Protein AF-A0A2G9QK59-F1 (afdb_monomer_lite)

Organism: Aquarana catesbeiana (NCBI:txid8400)

Sequence (147 aa):
MEQLEKQDKTVRKLKKQLKVFAKKIGELEVGQMENVSPGQIVDEPIRPLNIPRKEKDFQGMLEYKKEDEPKLIKNLILDLKPRGVAVNLIPGLPAYILFMCVRHADYLNDDQKVRSLLTSTINGIKKILKVSFSSFPSDLSDPLFYL

InterPro domains:
  IPR0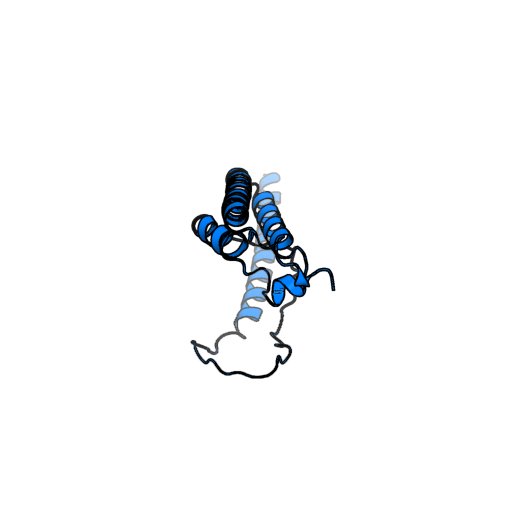52072 Vascular development regulator domain-containing protein [PTHR16027] (2-137)

Foldseek 3Di:
DVVVVVVVVVVVVVVVVVVVVVVVVVVVPVPPPDDDDDDDDDDDPDDPPVDVPPPPVDPLADDDDPVCLVVLLCDLFVVPDCPDPVCVVPPCVSVSNLVNHLVNCVVVVPPVSNVVNVVSNVVSNVVVVVVVVVVVPPPVPPPVVVD

Secondary structure (DSSP, 8-state):
-HHHHHHHHHHHHHHHHHHHHHHHHHHHHTT----------------------------S-----GGGHHHHHIIIIIT--TT-HHHHHSTTHHHHHHHHHHHHHHHTT-HHHHHHHHHHHHHHHHHHHHHHHHHS-STT--GGGG-

pLDDT: mean 75.87, std 21.17, range [31.91, 98.19]

Radius of gyration: 25.88 Å; chains: 1; bounding box: 64×39×69 Å

Structure (mmCIF, N/CA/C/O backbone):
data_AF-A0A2G9QK59-F1
#
_entry.id   AF-A0A2G9QK59-F1
#
loop_
_atom_site.group_PDB
_atom_site.id
_atom_site.type_symbol
_atom_site.label_atom_id
_atom_site.label_alt_id
_atom_site.label_comp_id
_atom_site.label_asym_id
_atom_site.label_entity_id
_atom_site.label_seq_id
_atom_site.pdbx_PDB_ins_code
_atom_site.Cartn_x
_atom_site.Cartn_y
_atom_site.Cartn_z
_atom_site.occupancy
_atom_site.B_iso_or_equiv
_atom_site.auth_seq_id
_atom_site.auth_comp_id
_atom_site.auth_asym_id
_atom_site.auth_atom_id
_atom_site.pdbx_PDB_model_num
ATOM 1 N N . MET A 1 1 ? -40.104 13.237 34.244 1.00 55.22 1 MET A N 1
ATOM 2 C CA . MET A 1 1 ? -39.348 12.508 35.290 1.00 55.22 1 MET A CA 1
ATOM 3 C C . MET A 1 1 ? -38.967 11.086 34.872 1.00 55.22 1 MET A C 1
ATOM 5 O O . MET A 1 1 ? -37.832 10.698 35.098 1.00 55.22 1 MET A O 1
ATOM 9 N N . GLU A 1 2 ? -39.832 10.338 34.183 1.00 68.88 2 GLU A N 1
ATOM 10 C CA . GLU A 1 2 ? -39.606 8.913 33.858 1.00 68.88 2 GLU A CA 1
ATOM 11 C C . GLU A 1 2 ? -38.439 8.607 32.884 1.00 68.88 2 GLU A C 1
ATOM 13 O O . GLU A 1 2 ? -37.790 7.565 32.979 1.00 68.88 2 GLU A O 1
ATOM 18 N N . GLN A 1 3 ? -38.121 9.512 31.948 1.00 68.94 3 GLN A N 1
ATOM 19 C CA . GLN A 1 3 ? -36.973 9.354 31.034 1.00 68.94 3 GLN A CA 1
ATOM 20 C C . GLN A 1 3 ? -35.619 9.575 31.723 1.00 68.94 3 GLN A C 1
ATOM 22 O O . GLN A 1 3 ? -34.641 8.913 31.369 1.00 68.94 3 GLN A O 1
ATOM 27 N N . LEU A 1 4 ? -35.570 10.456 32.727 1.00 70.62 4 LEU A N 1
ATOM 28 C CA . LEU A 1 4 ? -34.347 10.753 33.473 1.00 70.62 4 LEU A CA 1
ATOM 29 C C . LEU A 1 4 ? -33.912 9.527 34.286 1.00 70.62 4 LEU A C 1
ATOM 31 O O . LEU A 1 4 ? -32.747 9.153 34.256 1.00 70.62 4 LEU A O 1
ATOM 35 N N . GLU A 1 5 ? -34.860 8.814 34.901 1.00 79.06 5 GLU A N 1
ATOM 36 C CA . GLU A 1 5 ? -34.577 7.571 35.630 1.00 79.06 5 GLU A CA 1
ATOM 37 C C . GLU A 1 5 ? -34.088 6.431 34.723 1.00 79.06 5 GLU A C 1
ATOM 39 O O . GLU A 1 5 ? -33.242 5.627 35.125 1.00 79.06 5 GLU A O 1
ATOM 44 N N . LYS A 1 6 ? -34.593 6.345 33.483 1.00 79.81 6 LYS A N 1
ATOM 45 C CA . LYS A 1 6 ? -34.122 5.362 32.490 1.00 79.81 6 LYS A CA 1
ATOM 46 C C . LYS A 1 6 ? -32.694 5.668 32.034 1.00 79.81 6 LYS A C 1
ATOM 48 O O . LYS A 1 6 ? -31.878 4.746 31.927 1.00 79.81 6 LYS A O 1
ATOM 53 N N . GLN A 1 7 ? -32.369 6.943 31.817 1.00 77.00 7 GLN A N 1
ATOM 54 C CA . GLN A 1 7 ? -30.993 7.355 31.540 1.00 77.00 7 GLN A CA 1
ATOM 55 C C . GLN A 1 7 ? -30.075 7.066 32.730 1.00 77.00 7 GLN A C 1
ATOM 57 O O . GLN A 1 7 ? -29.011 6.482 32.539 1.00 77.00 7 GLN A O 1
ATOM 62 N N . ASP A 1 8 ? -30.510 7.351 33.956 1.00 88.06 8 ASP A N 1
ATOM 63 C CA . ASP A 1 8 ? -29.695 7.158 35.157 1.00 88.06 8 ASP A CA 1
ATOM 64 C C . ASP A 1 8 ? -29.357 5.674 35.399 1.00 88.06 8 ASP A C 1
ATOM 66 O O . ASP A 1 8 ? -28.216 5.307 35.700 1.00 88.06 8 ASP A O 1
ATOM 70 N N . LYS A 1 9 ? -30.321 4.776 35.151 1.00 86.06 9 LYS A N 1
ATOM 71 C CA . LYS A 1 9 ? -30.103 3.317 35.152 1.00 86.06 9 LYS A CA 1
ATOM 72 C C . LYS A 1 9 ? -29.095 2.886 34.081 1.00 86.06 9 LYS A C 1
ATOM 74 O O . LYS A 1 9 ? -28.232 2.046 34.349 1.00 86.06 9 LYS A O 1
ATOM 79 N N . THR A 1 10 ? -29.171 3.478 32.891 1.00 89.44 10 THR A N 1
ATOM 80 C CA . THR A 1 10 ? -28.274 3.171 31.766 1.00 89.44 10 THR A CA 1
ATOM 81 C C . THR A 1 10 ? -26.847 3.638 32.050 1.00 89.44 10 THR A C 1
ATOM 83 O O . THR A 1 10 ? -25.904 2.860 31.907 1.00 89.44 10 THR A O 1
ATOM 86 N N . VAL A 1 11 ? -26.681 4.858 32.563 1.00 91.12 11 VAL A N 1
ATOM 87 C CA . VAL A 1 11 ? -25.381 5.423 32.950 1.00 91.12 11 VAL A CA 1
ATOM 88 C C . VAL A 1 11 ? -24.723 4.582 34.043 1.00 91.12 11 VAL A C 1
ATOM 90 O O . VAL A 1 11 ? -23.534 4.270 33.955 1.00 91.12 11 VAL A O 1
ATOM 93 N N . ARG A 1 12 ? -25.487 4.137 35.049 1.00 89.81 12 ARG A N 1
ATOM 94 C CA . ARG A 1 12 ? -24.974 3.241 36.100 1.00 89.81 12 ARG A CA 1
ATOM 95 C C . ARG A 1 12 ? -24.519 1.894 35.535 1.00 89.81 12 ARG A C 1
ATOM 97 O O . ARG A 1 12 ? -23.495 1.368 35.975 1.00 89.81 12 ARG A O 1
ATOM 104 N N . LYS A 1 13 ? -25.243 1.344 34.555 1.00 90.31 13 LYS A N 1
ATOM 105 C CA . LYS A 1 13 ? -24.880 0.087 33.883 1.00 90.31 13 LYS A CA 1
ATOM 106 C C . LYS A 1 13 ? -23.597 0.241 33.058 1.00 90.31 13 LYS A C 1
ATOM 108 O O . LYS A 1 13 ? -22.691 -0.577 33.205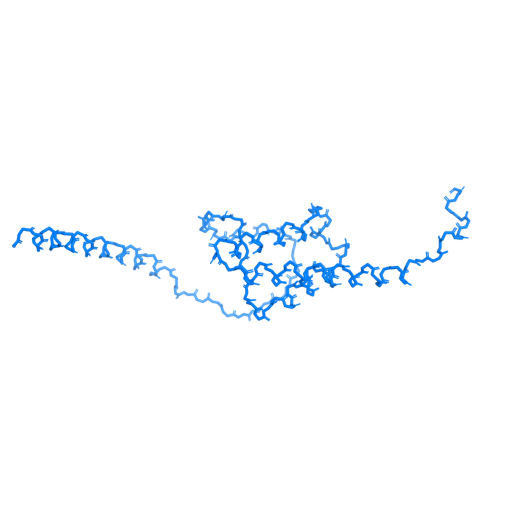 1.00 90.31 13 LYS A O 1
ATOM 113 N N . LEU A 1 14 ? -23.479 1.319 32.281 1.00 89.62 14 LEU A N 1
ATOM 114 C CA . LEU A 1 14 ? -22.290 1.623 31.476 1.00 89.62 14 LEU A CA 1
ATOM 115 C C . LEU A 1 14 ? -21.054 1.889 32.348 1.00 89.62 14 LEU A C 1
ATOM 117 O O . LEU A 1 14 ? -19.994 1.322 32.094 1.00 89.62 14 LEU A O 1
ATOM 121 N N . LYS A 1 15 ? -21.190 2.653 33.442 1.00 90.31 15 LYS A N 1
ATOM 122 C CA . LYS A 1 15 ? -20.093 2.874 34.404 1.00 90.31 15 LYS A CA 1
ATOM 123 C C . LYS A 1 15 ? -19.599 1.573 35.040 1.00 90.31 15 LYS A C 1
ATOM 125 O O . LYS A 1 15 ? -18.394 1.400 35.211 1.00 90.31 15 LYS A O 1
ATOM 130 N N . LYS A 1 16 ? -20.506 0.642 35.373 1.00 91.62 16 LYS A N 1
ATOM 131 C CA . LYS A 1 16 ? -20.120 -0.687 35.879 1.00 91.62 16 LYS A CA 1
ATOM 132 C C . LYS A 1 16 ? -19.328 -1.474 34.838 1.00 91.62 16 LYS A C 1
ATOM 134 O O . LYS A 1 16 ? -18.304 -2.048 35.192 1.00 91.62 16 LYS A O 1
ATOM 139 N N . GLN A 1 17 ? -19.762 -1.470 33.576 1.00 87.81 17 GLN A N 1
ATOM 140 C CA . GLN A 1 17 ? -19.039 -2.165 32.509 1.00 87.81 17 GLN A CA 1
ATOM 141 C C . GLN A 1 17 ? -17.644 -1.573 32.282 1.00 87.81 17 GLN A C 1
ATOM 143 O O . GLN A 1 17 ? -16.672 -2.322 32.286 1.00 87.81 17 GLN A O 1
ATOM 148 N N . LEU A 1 18 ? -17.516 -0.246 32.201 1.00 89.94 18 LEU A N 1
ATOM 149 C CA . LEU A 1 18 ? -16.216 0.421 32.051 1.00 89.94 18 LEU A CA 1
ATOM 150 C C . LEU A 1 18 ? -15.246 0.081 33.190 1.00 89.94 18 LEU A C 1
ATOM 152 O O . LEU A 1 18 ? -14.070 -0.166 32.940 1.00 89.94 18 LEU A O 1
ATOM 156 N N . LYS A 1 19 ? -15.736 -0.008 34.434 1.00 89.19 19 LYS A N 1
ATOM 157 C CA . LYS A 1 19 ? -14.906 -0.377 35.591 1.00 89.19 19 LYS A CA 1
ATOM 158 C C . LYS A 1 19 ? -14.384 -1.817 35.508 1.00 89.19 19 LYS A C 1
ATOM 160 O O . LYS A 1 19 ? -13.247 -2.071 35.895 1.00 89.19 19 LYS A O 1
ATOM 165 N N . VAL A 1 20 ? -15.192 -2.748 34.996 1.00 87.75 20 VAL A N 1
ATOM 166 C CA . VAL A 1 20 ? -14.776 -4.145 34.781 1.00 87.75 20 VAL A CA 1
ATOM 167 C C . VAL A 1 20 ? -13.725 -4.232 33.674 1.00 87.75 20 VAL A C 1
ATOM 169 O O . VAL A 1 20 ? -12.710 -4.899 33.855 1.00 87.75 20 VAL A O 1
ATOM 172 N N . PHE A 1 21 ? -13.927 -3.518 32.564 1.00 81.12 21 PHE A N 1
ATOM 173 C CA . PHE A 1 21 ? -12.955 -3.476 31.470 1.00 81.12 21 PHE A CA 1
ATOM 174 C C . PHE A 1 21 ? -11.627 -2.839 31.897 1.00 81.12 21 PHE A C 1
ATOM 176 O O . PHE A 1 21 ? -10.579 -3.417 31.630 1.00 81.12 21 PHE A O 1
ATOM 183 N N . ALA A 1 22 ? -11.654 -1.721 32.630 1.00 83.75 22 ALA A N 1
ATOM 184 C CA . ALA A 1 22 ? -10.445 -1.076 33.148 1.00 83.75 22 ALA A CA 1
ATOM 185 C C . ALA A 1 22 ? -9.651 -1.994 34.093 1.00 83.75 22 ALA A C 1
ATOM 187 O O . ALA A 1 22 ? -8.428 -2.064 34.004 1.00 83.75 22 ALA A O 1
ATOM 188 N N . LYS A 1 23 ? -10.340 -2.756 34.956 1.00 80.94 23 LYS A N 1
ATOM 189 C CA . LYS A 1 23 ? -9.689 -3.735 35.838 1.00 80.94 23 LYS A CA 1
ATOM 190 C C . LYS A 1 23 ? -9.036 -4.874 35.043 1.00 80.94 23 LYS A C 1
ATOM 192 O O . LYS A 1 23 ? -7.914 -5.260 35.345 1.00 80.94 23 LYS A O 1
ATOM 197 N N . LYS A 1 24 ? -9.707 -5.353 33.991 1.00 77.06 24 LYS A N 1
ATOM 198 C CA . LYS A 1 24 ? -9.192 -6.406 33.106 1.00 77.06 24 LYS A CA 1
ATOM 199 C C . LYS A 1 24 ? -7.972 -5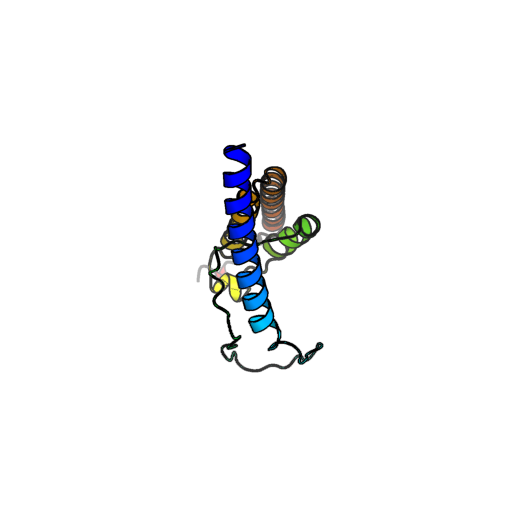.953 32.295 1.00 77.06 24 LYS A C 1
ATOM 201 O O . LYS A 1 24 ? -7.092 -6.764 32.037 1.00 77.06 24 LYS A O 1
ATOM 206 N N . ILE A 1 25 ? -7.907 -4.672 31.917 1.00 76.06 25 ILE A N 1
ATOM 207 C CA . ILE A 1 25 ? -6.727 -4.070 31.271 1.00 76.06 25 ILE A CA 1
ATOM 208 C C . ILE A 1 25 ? -5.565 -3.970 32.268 1.00 76.06 25 ILE A C 1
ATOM 210 O O . ILE A 1 25 ? -4.468 -4.410 31.946 1.00 76.06 25 ILE A O 1
ATOM 214 N N . GLY A 1 26 ? -5.808 -3.499 33.496 1.00 66.31 26 GLY A N 1
ATOM 215 C CA . GLY A 1 26 ? -4.764 -3.420 34.526 1.00 66.31 26 GLY A CA 1
ATOM 216 C C . GLY A 1 26 ? -4.145 -4.781 34.875 1.00 66.31 26 GLY A C 1
ATOM 217 O O . GLY A 1 26 ? -2.935 -4.884 35.031 1.00 66.31 26 GLY A O 1
ATOM 218 N N . GLU A 1 27 ? -4.945 -5.850 34.916 1.00 60.91 27 GLU A N 1
ATOM 219 C CA . GLU A 1 27 ? -4.453 -7.224 35.129 1.00 60.91 27 GLU A CA 1
ATOM 220 C C . GLU A 1 27 ? -3.593 -7.748 33.956 1.00 60.91 27 GLU A C 1
ATOM 222 O O . GLU A 1 27 ? -2.770 -8.640 34.150 1.00 60.91 27 GLU A O 1
ATOM 227 N N . LEU A 1 28 ? -3.742 -7.183 32.751 1.00 54.88 28 LEU A N 1
ATOM 228 C CA . LEU A 1 28 ? -2.953 -7.534 31.563 1.00 54.88 28 LEU A CA 1
ATOM 229 C C . LEU A 1 28 ? -1.641 -6.740 31.443 1.00 54.88 28 LEU A C 1
ATOM 231 O O . LEU A 1 28 ? -0.721 -7.214 30.775 1.00 54.88 28 LEU A O 1
ATOM 235 N N . GLU A 1 29 ? -1.544 -5.557 32.054 1.00 51.41 29 GLU A N 1
ATOM 236 C CA . GLU A 1 29 ? -0.380 -4.663 31.933 1.00 51.41 29 GLU A CA 1
ATOM 237 C C . GLU A 1 29 ? 0.726 -4.943 32.965 1.00 51.41 29 GLU A C 1
ATOM 239 O O . GLU A 1 29 ? 1.898 -4.705 32.679 1.00 51.41 29 GLU A O 1
ATOM 244 N N . VAL A 1 30 ? 0.409 -5.539 34.122 1.00 44.72 30 VAL A N 1
ATOM 245 C CA . VAL A 1 30 ? 1.400 -5.821 35.191 1.00 44.72 30 VAL A CA 1
ATOM 246 C C . VAL A 1 30 ? 2.455 -6.874 34.782 1.00 44.72 30 VAL A C 1
ATOM 248 O O . VAL A 1 30 ? 3.467 -7.029 35.455 1.00 44.72 30 VAL A O 1
ATOM 251 N N . GLY A 1 31 ? 2.279 -7.567 33.650 1.00 45.03 31 GLY A N 1
ATOM 252 C CA . GLY A 1 31 ? 3.231 -8.566 33.144 1.00 45.03 31 GLY A CA 1
ATOM 253 C C . GLY A 1 31 ? 4.253 -8.078 32.106 1.00 45.03 31 GLY A C 1
ATOM 254 O O . GLY A 1 31 ? 5.014 -8.902 31.609 1.00 45.03 31 GLY A O 1
ATOM 255 N N . GLN A 1 32 ? 4.262 -6.797 31.712 1.00 45.81 32 GLN A N 1
ATOM 256 C CA . GLN A 1 32 ? 5.087 -6.305 30.591 1.00 45.81 32 GLN A CA 1
ATOM 257 C C . GLN A 1 32 ? 5.960 -5.104 30.961 1.00 45.81 32 GLN A C 1
ATOM 259 O O . GLN A 1 32 ? 5.887 -4.054 30.324 1.00 45.81 32 GLN A O 1
ATOM 264 N N . MET A 1 33 ? 6.814 -5.247 31.971 1.00 40.78 33 MET A N 1
ATOM 265 C CA . MET A 1 33 ? 7.782 -4.197 32.280 1.00 40.78 33 MET A CA 1
ATOM 266 C C . MET A 1 33 ? 9.203 -4.712 32.461 1.00 40.78 33 MET A C 1
ATOM 268 O O . MET A 1 33 ? 9.841 -4.307 33.412 1.00 40.78 33 MET A O 1
ATOM 272 N N . GLU A 1 34 ? 9.738 -5.529 31.546 1.00 35.50 34 GLU A N 1
ATOM 273 C CA . GLU A 1 34 ? 11.192 -5.749 31.479 1.00 35.50 34 GLU A CA 1
ATOM 274 C C . GLU A 1 34 ? 11.684 -5.875 30.029 1.00 35.50 34 GLU A C 1
ATOM 276 O O . GLU A 1 34 ? 11.472 -6.886 29.372 1.00 35.50 34 GLU A O 1
ATOM 281 N N . ASN A 1 35 ? 12.349 -4.797 29.594 1.00 41.00 35 ASN A N 1
ATOM 282 C CA . ASN A 1 35 ? 13.461 -4.699 28.642 1.00 41.00 35 ASN A CA 1
ATOM 283 C C . ASN A 1 35 ? 13.323 -5.294 27.224 1.00 41.00 35 ASN A C 1
ATOM 285 O O . ASN A 1 35 ? 13.033 -6.465 27.032 1.00 41.00 35 ASN A O 1
ATOM 289 N N . VAL A 1 36 ? 13.701 -4.495 26.217 1.00 32.41 36 VAL A N 1
ATOM 290 C CA . VAL A 1 36 ? 14.921 -4.720 25.406 1.00 32.41 36 VAL A CA 1
ATOM 291 C C . VAL A 1 36 ? 15.038 -3.611 24.343 1.00 32.41 36 VAL A C 1
ATOM 293 O O . VAL A 1 36 ? 14.167 -3.420 23.497 1.00 32.41 36 VAL A O 1
ATOM 296 N N . SER A 1 37 ? 16.149 -2.876 24.431 1.00 32.81 37 SER A N 1
ATOM 297 C CA . SER A 1 37 ? 16.690 -1.926 23.446 1.00 32.81 37 SER A CA 1
ATOM 298 C C . SER A 1 37 ? 17.597 -2.650 22.421 1.00 32.81 37 SER A C 1
ATOM 300 O O . SER A 1 37 ? 17.889 -3.830 22.604 1.00 32.81 37 SER A O 1
ATOM 302 N N . PRO A 1 38 ? 18.023 -1.998 21.318 1.00 47.66 38 PRO A N 1
ATOM 303 C CA . PRO A 1 38 ? 18.176 -2.654 20.020 1.00 47.66 38 PRO A CA 1
ATOM 304 C C . PRO A 1 38 ? 19.601 -3.109 19.668 1.00 47.66 38 PRO A C 1
ATOM 306 O O . PRO A 1 38 ? 20.568 -2.385 19.890 1.00 47.66 38 PRO A O 1
ATOM 309 N N . GLY A 1 39 ? 19.687 -4.239 18.958 1.00 37.09 39 GLY A N 1
ATOM 310 C CA . GLY A 1 39 ? 20.795 -4.558 18.054 1.00 37.09 39 GLY A CA 1
ATOM 311 C C . GLY A 1 39 ? 21.473 -5.903 18.301 1.00 37.09 39 GLY A C 1
ATOM 312 O O . GLY A 1 39 ? 22.133 -6.069 19.316 1.00 37.09 39 GLY A O 1
ATOM 313 N N . GLN A 1 40 ? 21.378 -6.818 17.327 1.00 31.91 40 GLN A N 1
ATOM 314 C CA . GLN A 1 40 ? 22.494 -7.658 16.866 1.00 31.91 40 GLN A CA 1
ATOM 315 C C . GLN A 1 40 ? 22.101 -8.477 15.626 1.00 31.91 40 GLN A C 1
ATOM 317 O O . GLN A 1 40 ? 21.091 -9.172 15.588 1.00 31.91 40 GLN A O 1
ATOM 322 N N . ILE A 1 41 ? 22.934 -8.337 14.599 1.00 48.66 41 ILE A N 1
ATOM 323 C CA . ILE A 1 41 ? 23.004 -9.125 13.371 1.00 48.66 41 ILE A CA 1
ATOM 324 C C . ILE A 1 41 ? 23.839 -10.378 13.650 1.00 48.66 41 ILE A C 1
ATOM 326 O O . ILE A 1 41 ? 25.021 -10.233 13.944 1.00 48.66 41 ILE A O 1
ATOM 330 N N . VAL A 1 42 ? 23.270 -11.580 13.526 1.00 34.34 42 VAL A N 1
ATOM 331 C CA . VAL A 1 42 ? 24.042 -12.795 13.215 1.00 34.34 42 VAL A CA 1
ATOM 332 C C . VAL A 1 42 ? 23.161 -13.884 12.599 1.00 34.34 42 VAL A C 1
ATOM 334 O O . VAL A 1 42 ? 22.001 -14.061 12.959 1.00 34.34 42 VAL A O 1
ATOM 337 N N . ASP A 1 43 ? 23.775 -14.550 11.632 1.00 44.66 43 ASP A N 1
ATOM 338 C CA . ASP A 1 43 ? 23.331 -15.621 10.747 1.00 44.66 43 ASP A CA 1
ATOM 339 C C . ASP A 1 43 ? 23.047 -16.926 11.529 1.00 44.66 43 ASP A C 1
ATOM 341 O O . ASP A 1 43 ? 23.940 -17.463 12.182 1.00 44.66 43 ASP A O 1
ATOM 345 N N . GLU A 1 44 ? 21.812 -17.440 11.494 1.00 35.06 44 GLU A N 1
ATOM 346 C CA . GLU A 1 44 ? 21.462 -18.795 11.956 1.00 35.06 44 GLU A CA 1
ATOM 347 C C . GLU A 1 44 ? 20.252 -19.333 11.162 1.00 35.06 44 GLU A C 1
ATOM 349 O O . GLU A 1 44 ? 19.382 -18.556 10.747 1.00 35.06 44 GLU A O 1
ATOM 354 N N . PRO A 1 45 ? 20.164 -20.663 10.946 1.00 40.88 45 PRO A N 1
ATOM 355 C CA . PRO A 1 45 ? 19.114 -21.285 10.151 1.00 40.88 45 PRO A CA 1
ATOM 356 C C . PRO A 1 45 ? 17.751 -21.013 10.784 1.00 40.88 45 PRO A C 1
ATOM 358 O O . PRO A 1 45 ? 17.609 -21.064 12.003 1.00 40.88 45 PRO A O 1
ATOM 361 N N . ILE A 1 46 ? 16.765 -20.718 9.932 1.00 49.69 46 ILE A N 1
ATOM 362 C CA . ILE A 1 46 ? 15.409 -20.259 10.263 1.00 49.69 46 ILE A CA 1
ATOM 363 C C . ILE A 1 46 ? 14.772 -21.178 11.316 1.00 49.69 46 ILE A C 1
ATOM 365 O O . ILE A 1 46 ? 14.078 -22.145 11.003 1.00 49.69 46 ILE A O 1
ATOM 369 N N . ARG A 1 47 ? 14.989 -20.860 12.593 1.00 47.00 47 ARG A N 1
ATOM 370 C CA . ARG A 1 47 ? 14.180 -21.372 13.692 1.00 47.00 47 ARG A CA 1
ATOM 371 C C . ARG A 1 47 ? 12.809 -20.724 13.517 1.00 47.00 47 ARG A C 1
ATOM 373 O O . ARG A 1 47 ? 12.760 -19.508 13.304 1.00 47.00 47 ARG A O 1
ATOM 380 N N . PRO A 1 48 ? 11.690 -21.467 13.579 1.00 44.50 48 PRO A N 1
ATOM 381 C CA . PRO A 1 48 ? 10.389 -20.830 13.657 1.00 44.50 48 PRO A CA 1
ATOM 382 C C . PRO A 1 48 ? 10.404 -19.938 14.899 1.00 44.50 48 PRO A C 1
ATOM 384 O O . PRO A 1 48 ? 10.421 -20.421 16.030 1.00 44.50 48 PRO A O 1
ATOM 387 N N . LEU A 1 49 ? 10.492 -18.627 14.666 1.00 43.31 49 LEU A N 1
ATOM 388 C CA . LEU A 1 49 ? 10.384 -17.594 15.680 1.00 43.31 49 LEU A CA 1
ATOM 389 C C . LEU A 1 49 ? 9.026 -17.784 16.347 1.00 43.31 49 LEU A C 1
ATOM 391 O O . LEU A 1 49 ? 7.998 -17.343 15.829 1.00 43.31 49 LEU A O 1
ATOM 395 N N . ASN A 1 50 ? 9.021 -18.477 17.483 1.00 46.31 50 ASN A N 1
ATOM 396 C CA . ASN A 1 50 ? 7.846 -18.639 18.319 1.00 46.31 50 ASN A CA 1
ATOM 397 C C . ASN A 1 50 ? 7.672 -17.340 19.110 1.00 46.31 50 ASN A C 1
ATOM 399 O O . ASN A 1 50 ? 7.880 -17.266 20.318 1.00 46.31 50 ASN A O 1
ATOM 403 N N . ILE A 1 51 ? 7.362 -16.270 18.375 1.00 60.69 51 ILE A N 1
ATOM 404 C CA . ILE A 1 51 ? 6.797 -15.057 18.946 1.00 60.69 51 ILE A CA 1
ATOM 405 C C . ILE A 1 51 ? 5.539 -15.537 19.672 1.00 60.69 51 ILE A C 1
ATOM 407 O O . ILE A 1 51 ? 4.727 -16.205 19.023 1.00 60.69 51 ILE A O 1
ATOM 411 N N . PRO A 1 52 ? 5.344 -15.229 20.967 1.00 46.38 52 PRO A N 1
ATOM 412 C CA . PRO A 1 52 ? 4.071 -15.443 21.633 1.00 46.38 52 PRO A CA 1
ATOM 413 C C . PRO A 1 52 ? 3.038 -14.570 20.915 1.00 46.38 52 PRO A C 1
ATOM 415 O O . PRO A 1 52 ? 2.810 -13.407 21.253 1.00 46.38 52 PRO A O 1
ATOM 418 N N . ARG A 1 53 ? 2.465 -15.097 19.831 1.00 56.25 53 ARG A N 1
ATOM 419 C CA . ARG A 1 53 ? 1.357 -14.484 19.124 1.00 56.25 53 ARG A CA 1
ATOM 420 C C . ARG A 1 53 ? 0.206 -14.580 20.110 1.00 56.25 53 ARG A C 1
ATOM 422 O O . ARG A 1 53 ? -0.430 -15.620 20.216 1.00 56.25 53 ARG A O 1
ATOM 429 N N . LYS A 1 54 ? -0.084 -13.491 20.830 1.00 52.03 54 LYS A N 1
ATOM 430 C CA . LYS A 1 54 ? -1.491 -13.201 21.119 1.00 52.03 54 LYS A CA 1
ATOM 431 C C . LYS A 1 54 ? -2.154 -13.307 19.754 1.00 52.03 54 LYS A C 1
ATOM 433 O O . LYS A 1 54 ? -1.805 -12.515 18.877 1.00 52.03 54 LYS A O 1
ATOM 438 N N . GLU A 1 55 ? -2.960 -14.341 19.541 1.00 50.97 55 GLU A N 1
ATOM 439 C CA . GLU A 1 55 ? -3.761 -14.508 18.335 1.00 50.97 55 GLU A CA 1
ATOM 440 C C . GLU A 1 55 ? -4.671 -13.283 18.249 1.00 50.97 55 GLU A C 1
ATOM 442 O O . GLU A 1 55 ? -5.768 -13.228 18.790 1.00 50.97 55 GLU A O 1
ATOM 447 N N . LYS A 1 56 ? -4.145 -12.205 17.669 1.00 62.12 56 LYS A N 1
ATOM 448 C CA . LYS A 1 56 ? -4.968 -11.169 17.087 1.00 62.12 56 LYS A CA 1
ATOM 449 C C . LYS A 1 56 ? -5.546 -11.845 15.864 1.00 62.12 56 LYS A C 1
ATOM 451 O O . LYS A 1 56 ? -4.786 -12.204 14.968 1.00 62.12 56 LYS A O 1
ATOM 456 N N . ASP A 1 57 ? -6.857 -12.021 15.844 1.00 75.25 57 ASP A N 1
ATOM 457 C CA . ASP A 1 57 ? -7.560 -12.363 14.619 1.00 75.25 57 ASP A CA 1
ATOM 458 C C . ASP A 1 57 ? -7.198 -11.307 13.571 1.00 75.25 57 ASP A C 1
ATOM 460 O O . ASP A 1 57 ? -7.605 -10.143 13.642 1.00 75.25 57 ASP A O 1
ATOM 464 N N . PHE A 1 58 ? -6.327 -11.682 12.638 1.00 85.75 58 PHE A N 1
ATOM 465 C CA . PHE A 1 58 ? -5.888 -10.780 11.591 1.00 85.75 58 PHE A CA 1
ATOM 466 C C . PHE A 1 58 ? -7.000 -10.700 10.553 1.00 85.75 58 PHE A C 1
ATOM 468 O O . PHE A 1 58 ? -7.313 -11.675 9.878 1.00 85.75 58 PHE A O 1
ATOM 475 N N . GLN A 1 59 ? -7.568 -9.511 10.373 1.00 90.00 59 GLN A N 1
ATOM 476 C CA . GLN A 1 59 ? -8.647 -9.288 9.404 1.00 90.00 59 GLN A CA 1
ATOM 477 C C . GLN A 1 59 ? -8.164 -9.265 7.938 1.00 90.00 59 GLN A C 1
ATOM 479 O O . GLN A 1 59 ? -8.965 -9.051 7.025 1.00 90.00 59 GLN A O 1
ATOM 484 N N . GLY A 1 60 ? -6.861 -9.463 7.701 1.00 92.75 60 GLY A N 1
ATOM 485 C CA . GLY A 1 60 ? -6.253 -9.382 6.371 1.00 92.75 60 GLY A CA 1
ATOM 486 C C . GLY A 1 60 ? -6.246 -7.956 5.818 1.00 92.75 60 GLY A C 1
ATOM 487 O O . GLY A 1 60 ? -6.575 -7.741 4.654 1.00 92.75 60 GLY A O 1
ATOM 488 N N . MET A 1 61 ? -5.929 -6.978 6.669 1.00 95.81 61 MET A N 1
ATOM 489 C CA . MET A 1 61 ? -5.819 -5.562 6.316 1.00 95.81 61 MET A CA 1
ATOM 490 C C . MET A 1 61 ? -4.416 -5.060 6.639 1.00 95.81 61 MET A C 1
ATOM 492 O O . MET A 1 61 ? -3.845 -5.439 7.663 1.00 95.81 61 MET A O 1
ATOM 496 N N . LEU A 1 62 ? -3.875 -4.199 5.777 1.00 96.56 62 LEU A N 1
ATOM 497 C CA . LEU A 1 62 ? -2.571 -3.574 5.980 1.00 96.56 62 LEU A CA 1
ATOM 498 C C . LEU A 1 62 ? -2.717 -2.056 6.037 1.00 96.56 62 LEU A C 1
ATOM 500 O O . LEU A 1 62 ? -3.006 -1.400 5.035 1.00 96.56 62 LEU A O 1
ATOM 504 N N . GLU A 1 63 ? -2.488 -1.503 7.224 1.00 96.25 63 GLU A N 1
ATOM 505 C CA . GLU A 1 63 ? -2.437 -0.064 7.434 1.00 96.25 63 GLU A CA 1
ATOM 506 C C . GLU A 1 63 ? -1.103 0.514 6.947 1.00 96.25 63 GLU A C 1
ATOM 508 O O . GLU A 1 63 ? -0.031 -0.036 7.194 1.00 96.25 63 GLU A O 1
ATOM 513 N N . TYR A 1 64 ? -1.175 1.667 6.285 1.00 97.12 64 TYR A N 1
ATOM 514 C CA . TYR A 1 64 ? -0.021 2.502 5.973 1.00 97.12 64 TYR A CA 1
ATOM 515 C C . TYR A 1 64 ? -0.367 3.973 6.210 1.00 97.12 64 TYR A C 1
ATOM 517 O O . TYR A 1 64 ? -1.523 4.389 6.051 1.00 97.12 64 TYR A O 1
ATOM 525 N N . LYS A 1 65 ? 0.634 4.773 6.577 1.00 96.62 65 LYS A N 1
ATOM 526 C CA . LYS A 1 65 ? 0.485 6.222 6.725 1.00 96.62 65 LYS A CA 1
ATOM 527 C C . LYS A 1 65 ? 0.489 6.901 5.360 1.00 96.62 65 LYS A C 1
ATOM 529 O O . LYS A 1 65 ? 1.219 6.485 4.463 1.00 96.62 65 LYS A O 1
ATOM 534 N N . LYS A 1 66 ? -0.317 7.948 5.187 1.00 94.94 66 LYS A N 1
ATOM 535 C CA . LYS A 1 66 ? -0.511 8.593 3.877 1.00 94.94 66 LYS A CA 1
ATOM 536 C C . LYS A 1 66 ? 0.789 9.208 3.344 1.00 94.94 66 LYS A C 1
ATOM 538 O O . LYS A 1 66 ? 1.061 9.132 2.152 1.00 94.94 66 LYS A O 1
ATOM 543 N N . GLU A 1 67 ? 1.622 9.738 4.232 1.00 96.44 67 GLU A N 1
ATOM 544 C CA . GLU A 1 67 ? 2.957 10.269 3.939 1.00 96.44 67 GLU A CA 1
ATOM 545 C C . GLU A 1 67 ? 3.953 9.212 3.433 1.00 96.44 67 GLU A C 1
ATOM 547 O O . GLU A 1 67 ? 4.903 9.547 2.724 1.00 96.44 67 GLU A O 1
ATOM 552 N N . ASP A 1 68 ? 3.726 7.936 3.749 1.00 97.44 68 ASP A N 1
ATOM 553 C CA . ASP A 1 68 ? 4.588 6.826 3.345 1.00 97.44 68 ASP A CA 1
ATOM 554 C C . ASP A 1 68 ? 4.093 6.119 2.072 1.00 97.44 68 ASP A C 1
ATOM 556 O O . ASP A 1 68 ? 4.784 5.238 1.560 1.00 97.44 68 ASP A O 1
ATOM 560 N N . GLU A 1 69 ? 2.957 6.534 1.495 1.00 96.62 69 GLU A N 1
ATOM 561 C CA . GLU A 1 69 ? 2.473 6.044 0.196 1.00 96.62 69 GLU A CA 1
ATOM 562 C C . GLU A 1 69 ? 3.557 6.022 -0.903 1.00 96.62 69 GLU A C 1
ATOM 564 O O . GLU A 1 69 ? 3.731 4.978 -1.537 1.00 96.62 69 GLU A O 1
ATOM 569 N N . PRO A 1 70 ? 4.357 7.086 -1.129 1.00 96.12 70 PRO A N 1
ATOM 570 C CA . PRO A 1 70 ? 5.404 7.042 -2.150 1.00 96.12 70 PRO A CA 1
ATOM 571 C C . PRO A 1 70 ? 6.472 5.977 -1.865 1.00 96.12 70 PRO A C 1
ATOM 573 O O . PRO A 1 70 ? 6.984 5.358 -2.799 1.00 96.12 70 PRO A O 1
ATOM 576 N N . LYS A 1 71 ? 6.796 5.724 -0.589 1.00 96.81 71 LYS A N 1
ATOM 577 C CA . LYS A 1 71 ? 7.750 4.674 -0.199 1.00 96.81 71 LYS A CA 1
ATOM 578 C C . LYS A 1 71 ? 7.152 3.285 -0.398 1.00 96.81 71 LYS A C 1
ATOM 580 O O . LYS A 1 71 ? 7.854 2.396 -0.873 1.00 96.81 71 LYS A O 1
ATOM 585 N N . LEU A 1 72 ? 5.868 3.113 -0.082 1.00 96.62 72 LEU A N 1
ATOM 586 C CA . LEU A 1 72 ? 5.133 1.874 -0.326 1.00 96.62 72 LEU A CA 1
ATOM 587 C C . LEU A 1 72 ? 5.185 1.507 -1.812 1.00 96.62 72 LEU A C 1
ATOM 589 O O . LEU A 1 72 ? 5.616 0.412 -2.155 1.00 96.62 72 LEU A O 1
ATOM 593 N N . ILE A 1 73 ? 4.832 2.444 -2.694 1.00 96.44 73 ILE A N 1
ATOM 594 C CA . ILE A 1 73 ? 4.860 2.228 -4.147 1.00 96.44 73 ILE A CA 1
ATOM 595 C C . ILE A 1 73 ? 6.280 1.962 -4.645 1.00 96.44 73 ILE A C 1
ATOM 597 O O . ILE A 1 73 ? 6.490 1.066 -5.462 1.00 96.44 73 ILE A O 1
ATOM 601 N N . LYS A 1 74 ? 7.274 2.699 -4.139 1.00 94.69 74 LYS A N 1
ATOM 602 C CA . LYS A 1 74 ? 8.673 2.468 -4.498 1.00 94.69 74 LYS A CA 1
ATOM 603 C C . LYS A 1 74 ? 9.111 1.042 -4.158 1.00 94.69 74 LYS A C 1
ATOM 605 O O . LYS A 1 74 ? 9.581 0.339 -5.039 1.00 94.69 74 LYS A O 1
ATOM 610 N N . ASN A 1 75 ? 8.901 0.595 -2.926 1.00 93.12 75 ASN A N 1
ATOM 611 C CA . ASN A 1 75 ? 9.393 -0.706 -2.470 1.00 93.12 75 ASN A CA 1
ATOM 612 C C . ASN A 1 75 ? 8.586 -1.886 -3.027 1.00 93.12 75 ASN A C 1
ATOM 614 O O . ASN A 1 75 ? 9.144 -2.952 -3.274 1.00 93.12 75 ASN A O 1
ATOM 618 N N . LEU A 1 76 ? 7.273 -1.712 -3.192 1.00 93.56 76 LEU A N 1
ATOM 619 C CA . LEU A 1 76 ? 6.372 -2.793 -3.588 1.00 93.56 76 LEU A CA 1
ATOM 620 C C . LEU A 1 76 ? 6.254 -2.950 -5.104 1.00 93.56 76 LEU A C 1
ATOM 622 O O . LEU A 1 76 ? 5.914 -4.030 -5.577 1.00 93.56 76 LEU A O 1
ATOM 626 N N . ILE A 1 77 ? 6.502 -1.877 -5.857 1.00 92.19 77 ILE A N 1
ATOM 627 C CA . ILE A 1 77 ? 6.333 -1.851 -7.310 1.00 92.19 77 ILE A CA 1
ATOM 628 C C . ILE A 1 77 ? 7.681 -1.557 -7.969 1.00 92.19 77 ILE A C 1
ATOM 630 O O . ILE A 1 77 ? 8.218 -2.436 -8.632 1.00 92.19 77 ILE A O 1
ATOM 634 N N . LEU A 1 78 ? 8.248 -0.360 -7.776 1.00 90.81 78 LEU A N 1
ATOM 635 C CA . LEU A 1 78 ? 9.391 0.124 -8.575 1.00 90.81 78 LEU A CA 1
ATOM 636 C C . LEU A 1 78 ? 10.699 -0.646 -8.341 1.00 90.81 78 LEU A C 1
ATOM 638 O O . LEU A 1 78 ? 11.359 -1.029 -9.302 1.00 90.81 78 LEU A O 1
ATOM 642 N N . ASP A 1 79 ? 11.050 -0.881 -7.080 1.00 89.50 79 ASP A N 1
ATOM 643 C CA . ASP A 1 79 ? 12.328 -1.468 -6.659 1.00 89.50 79 ASP A CA 1
ATOM 644 C C . ASP A 1 79 ? 12.172 -2.936 -6.229 1.00 89.50 79 ASP A C 1
ATOM 646 O O . ASP A 1 79 ? 13.086 -3.547 -5.661 1.00 89.50 79 ASP A O 1
ATOM 650 N N . LEU A 1 80 ? 10.998 -3.523 -6.476 1.00 84.62 80 LEU A N 1
ATOM 651 C CA . LEU A 1 80 ? 10.725 -4.899 -6.108 1.00 84.62 80 LEU A CA 1
ATOM 652 C C . LEU A 1 80 ? 11.567 -5.841 -6.975 1.00 84.62 80 LEU A C 1
ATOM 654 O O . LEU A 1 80 ? 11.379 -5.940 -8.186 1.00 84.62 80 LEU A O 1
ATOM 658 N N . LYS A 1 81 ? 12.478 -6.589 -6.346 1.00 79.19 81 LYS A N 1
ATOM 659 C CA . LYS A 1 81 ? 13.291 -7.584 -7.052 1.00 79.19 81 LYS A CA 1
ATOM 660 C C . LYS A 1 81 ? 12.421 -8.790 -7.439 1.00 79.19 81 LYS A C 1
ATOM 662 O O . LYS A 1 81 ? 11.993 -9.518 -6.542 1.00 79.19 81 LYS A O 1
ATOM 667 N N . PRO A 1 82 ? 12.231 -9.086 -8.739 1.00 71.56 82 PRO A N 1
ATOM 668 C CA . PRO A 1 82 ? 11.355 -10.173 -9.186 1.00 71.56 82 PRO A CA 1
ATOM 669 C C . PRO A 1 82 ? 11.873 -11.569 -8.810 1.00 71.56 82 PRO A C 1
ATOM 671 O O . PRO A 1 82 ? 11.103 -12.516 -8.796 1.00 71.56 82 PRO A O 1
ATOM 674 N N . ARG A 1 83 ? 13.165 -11.703 -8.471 1.00 72.69 83 ARG A N 1
ATOM 675 C CA . ARG A 1 83 ? 13.788 -12.953 -7.994 1.00 72.69 83 ARG A CA 1
ATOM 676 C C . ARG A 1 83 ? 13.944 -13.018 -6.468 1.00 72.69 83 ARG A C 1
ATOM 678 O O . ARG A 1 83 ? 14.720 -13.825 -5.966 1.00 72.69 83 ARG A O 1
ATOM 685 N N . GLY A 1 84 ? 13.276 -12.138 -5.721 1.00 73.25 84 GLY A N 1
ATOM 686 C CA . GLY A 1 84 ? 13.292 -12.185 -4.259 1.00 73.25 84 GLY A CA 1
ATOM 687 C C . GLY A 1 84 ? 12.643 -13.468 -3.730 1.00 73.25 84 GLY A C 1
ATOM 688 O O . GLY A 1 84 ? 11.615 -13.905 -4.240 1.00 73.25 84 GLY A O 1
ATOM 689 N N . VAL A 1 85 ? 13.207 -14.056 -2.671 1.00 64.00 85 VAL A N 1
ATOM 690 C CA . VAL A 1 85 ? 12.729 -15.330 -2.093 1.00 64.00 85 VAL A CA 1
ATOM 691 C C . VAL A 1 85 ? 11.226 -15.293 -1.771 1.00 64.00 85 VAL A C 1
ATOM 693 O O . VAL A 1 85 ? 10.509 -16.244 -2.064 1.00 64.00 85 VAL A O 1
ATOM 696 N N . ALA A 1 86 ? 10.721 -14.170 -1.251 1.00 65.75 86 ALA A N 1
ATOM 697 C CA . ALA A 1 86 ? 9.313 -14.019 -0.878 1.00 65.75 86 ALA A CA 1
ATOM 698 C C . ALA A 1 86 ? 8.344 -13.984 -2.077 1.00 65.75 86 ALA A C 1
ATOM 700 O O . ALA A 1 86 ? 7.257 -14.551 -1.996 1.00 65.75 86 ALA A O 1
ATOM 701 N N . VAL A 1 87 ? 8.727 -13.347 -3.190 1.00 67.62 87 VAL A N 1
ATOM 702 C CA . VAL A 1 87 ? 7.875 -13.265 -4.393 1.00 67.62 87 VAL A CA 1
ATOM 703 C C . VAL A 1 87 ? 7.894 -14.561 -5.202 1.00 67.62 87 VAL A C 1
ATOM 705 O O . VAL A 1 87 ? 6.917 -14.865 -5.878 1.00 67.62 87 VAL A O 1
ATOM 708 N N . ASN A 1 88 ? 8.967 -15.350 -5.077 1.00 70.62 88 ASN A N 1
ATOM 709 C CA . ASN A 1 88 ? 9.036 -16.702 -5.632 1.00 70.62 88 ASN A CA 1
ATOM 710 C C . ASN A 1 88 ? 8.183 -17.695 -4.833 1.00 70.62 88 ASN A C 1
ATOM 712 O O . ASN A 1 88 ? 7.611 -18.612 -5.413 1.00 70.62 88 ASN A O 1
ATOM 716 N N . LEU A 1 89 ? 8.099 -17.521 -3.510 1.00 71.94 89 LEU A N 1
ATOM 717 C CA . LEU A 1 89 ? 7.325 -18.412 -2.646 1.00 71.94 89 LEU A CA 1
ATOM 718 C C . LEU A 1 89 ? 5.812 -18.203 -2.801 1.00 71.94 89 LEU A C 1
ATOM 720 O O . LEU A 1 89 ? 5.049 -19.161 -2.708 1.00 71.94 89 LEU A O 1
ATOM 724 N N . ILE A 1 90 ? 5.378 -16.960 -3.030 1.00 81.06 90 ILE A N 1
ATOM 725 C CA . ILE A 1 90 ? 3.965 -16.613 -3.209 1.00 81.06 90 ILE A CA 1
ATOM 726 C C . ILE A 1 90 ? 3.819 -15.779 -4.489 1.00 81.06 90 ILE A C 1
ATOM 728 O O . ILE A 1 90 ? 4.040 -14.559 -4.458 1.00 81.06 90 ILE A O 1
ATOM 732 N N . PRO A 1 91 ? 3.428 -16.398 -5.619 1.00 84.88 91 PRO A N 1
ATOM 733 C CA . PRO A 1 91 ? 3.164 -15.651 -6.837 1.00 84.88 91 PRO A CA 1
ATOM 734 C C . PRO A 1 91 ? 2.023 -14.658 -6.594 1.00 84.88 91 PRO A C 1
ATOM 736 O O . PRO A 1 91 ? 1.013 -14.972 -5.966 1.00 84.88 91 PRO A O 1
ATOM 739 N N . GLY A 1 92 ? 2.200 -13.425 -7.066 1.00 85.81 92 GLY A N 1
ATOM 740 C CA . GLY A 1 92 ? 1.213 -12.361 -6.874 1.00 85.81 92 GLY A CA 1
ATOM 741 C C . GLY A 1 92 ? 1.224 -11.708 -5.487 1.00 85.81 92 GLY A C 1
ATOM 742 O O . GLY A 1 92 ? 0.369 -10.865 -5.226 1.00 85.81 92 GLY A O 1
ATOM 743 N N . LEU A 1 93 ? 2.195 -12.008 -4.613 1.00 90.56 93 LEU A N 1
ATOM 744 C CA . LEU A 1 93 ? 2.320 -11.362 -3.296 1.00 90.56 93 LEU A CA 1
ATOM 745 C C . LEU A 1 93 ? 2.213 -9.821 -3.330 1.00 90.56 93 LEU A C 1
ATOM 747 O O . LEU A 1 93 ? 1.484 -9.272 -2.503 1.00 90.56 93 LEU A O 1
ATOM 751 N N . PRO A 1 94 ? 2.835 -9.094 -4.281 1.00 91.88 94 PRO A N 1
ATOM 752 C CA . PRO A 1 94 ? 2.681 -7.640 -4.358 1.00 91.88 94 PRO A CA 1
ATOM 753 C C . PRO A 1 94 ? 1.232 -7.202 -4.596 1.00 91.88 94 PRO A C 1
ATOM 755 O O . PRO A 1 94 ? 0.782 -6.219 -4.011 1.00 91.88 94 PRO A O 1
ATOM 758 N N . ALA A 1 95 ? 0.478 -7.961 -5.398 1.00 94.81 95 ALA A N 1
ATOM 759 C CA . ALA A 1 95 ? -0.938 -7.705 -5.639 1.00 94.81 95 ALA A CA 1
ATOM 760 C C . ALA A 1 95 ? -1.778 -7.968 -4.379 1.00 94.81 95 ALA A C 1
ATOM 762 O O . ALA A 1 95 ? -2.648 -7.162 -4.051 1.00 94.81 95 ALA A O 1
ATOM 763 N N . TYR A 1 96 ? -1.479 -9.035 -3.628 1.00 95.31 96 TYR A N 1
ATOM 764 C CA . TYR A 1 96 ? -2.133 -9.301 -2.343 1.00 95.31 96 TYR A CA 1
ATOM 765 C C . TYR A 1 96 ? -1.876 -8.189 -1.322 1.00 95.31 96 TYR A C 1
ATOM 767 O O . TYR A 1 96 ? -2.814 -7.728 -0.676 1.00 95.31 96 TYR A O 1
ATOM 775 N N . ILE A 1 97 ? -0.631 -7.717 -1.201 1.00 95.50 97 ILE A N 1
ATOM 776 C CA . ILE A 1 97 ? -0.271 -6.607 -0.305 1.00 95.50 97 ILE A CA 1
ATOM 777 C C . ILE A 1 97 ? -1.022 -5.332 -0.699 1.00 95.50 97 ILE A C 1
ATOM 779 O O . ILE A 1 97 ? -1.648 -4.710 0.160 1.00 95.50 97 ILE A O 1
ATOM 783 N N . LEU A 1 98 ? -1.036 -4.981 -1.990 1.00 96.81 98 LEU A N 1
ATOM 784 C CA . LEU A 1 98 ? -1.798 -3.834 -2.491 1.00 96.81 98 LEU A CA 1
ATOM 785 C C . LEU A 1 98 ? -3.287 -3.949 -2.151 1.00 96.81 98 LEU A C 1
ATOM 787 O O . LEU A 1 98 ? -3.875 -2.993 -1.647 1.00 96.81 98 LEU A O 1
ATOM 791 N N . PHE A 1 99 ? -3.895 -5.116 -2.371 1.00 97.19 99 PHE A N 1
ATOM 792 C CA . PHE A 1 99 ? -5.308 -5.327 -2.069 1.00 97.19 99 PHE A CA 1
ATOM 793 C C . PHE A 1 99 ? -5.608 -5.239 -0.566 1.00 97.19 99 PHE A C 1
ATOM 795 O O . PHE A 1 99 ? -6.615 -4.647 -0.181 1.00 97.19 99 PHE A O 1
ATOM 802 N N . MET A 1 100 ? -4.724 -5.745 0.299 1.00 97.81 100 MET A N 1
ATOM 803 C CA . MET A 1 100 ? -4.859 -5.581 1.752 1.00 97.81 100 MET A CA 1
ATOM 804 C C . MET A 1 100 ? -4.769 -4.108 2.191 1.00 97.81 100 MET A C 1
ATOM 806 O O . MET A 1 100 ? -5.466 -3.715 3.129 1.00 97.81 100 MET A O 1
ATOM 810 N N . CYS A 1 101 ? -3.967 -3.280 1.510 1.00 97.88 101 CYS A N 1
ATOM 811 C CA . CYS A 1 101 ? -3.931 -1.830 1.737 1.00 97.88 101 CYS A CA 1
ATOM 812 C C . CYS A 1 101 ? -5.201 -1.123 1.240 1.00 97.88 101 CYS A C 1
ATOM 814 O O . CYS A 1 101 ? -5.721 -0.246 1.931 1.00 97.88 101 CYS A O 1
ATOM 816 N N . VAL A 1 102 ? -5.735 -1.523 0.080 1.00 97.81 102 VAL A N 1
ATOM 817 C CA . VAL A 1 102 ? -7.009 -1.001 -0.447 1.00 97.81 102 VAL A CA 1
ATOM 818 C C . VAL A 1 102 ? -8.161 -1.350 0.491 1.00 97.81 102 VAL A C 1
ATOM 820 O O . VAL A 1 102 ? -8.916 -0.458 0.862 1.00 97.81 102 VAL A O 1
ATOM 823 N N . ARG A 1 103 ? -8.254 -2.606 0.951 1.00 97.19 103 ARG A N 1
ATOM 824 C CA . ARG A 1 103 ? -9.258 -3.032 1.940 1.00 97.19 103 ARG A CA 1
ATOM 825 C C . ARG A 1 103 ? -9.207 -2.204 3.217 1.00 97.19 103 ARG A C 1
ATOM 827 O O . ARG A 1 103 ? -10.250 -1.913 3.784 1.00 97.19 103 ARG A O 1
ATOM 834 N N . HIS A 1 104 ? -8.014 -1.835 3.680 1.00 97.94 104 HIS A N 1
ATOM 835 C CA . HIS A 1 104 ? -7.878 -0.986 4.859 1.00 97.94 104 HIS A CA 1
ATOM 836 C C . HIS A 1 104 ? -8.364 0.450 4.601 1.00 97.94 104 HIS A C 1
ATOM 838 O O . HIS A 1 104 ? -9.030 1.038 5.447 1.00 97.94 104 HIS A O 1
ATOM 844 N N . ALA A 1 105 ? -8.050 1.026 3.437 1.00 97.62 105 ALA A N 1
ATOM 845 C CA . ALA A 1 105 ? -8.533 2.358 3.071 1.00 97.62 105 ALA A CA 1
ATOM 846 C C . ALA A 1 105 ? -10.066 2.395 2.901 1.00 97.62 105 ALA A C 1
ATOM 848 O O . ALA A 1 105 ? -10.701 3.336 3.372 1.00 97.62 105 ALA A O 1
ATOM 849 N N . ASP A 1 106 ? -10.643 1.347 2.306 1.00 97.50 106 ASP A N 1
ATOM 850 C CA . ASP A 1 106 ? -12.091 1.132 2.188 1.00 97.50 106 ASP A CA 1
ATOM 851 C C . ASP A 1 106 ? -12.761 0.945 3.560 1.00 97.50 106 ASP A C 1
ATOM 853 O O . ASP A 1 106 ? -13.766 1.583 3.849 1.00 97.50 106 ASP A O 1
ATOM 857 N N . TYR A 1 107 ? -12.145 0.174 4.465 1.00 97.25 107 TYR A N 1
ATOM 858 C CA . TYR A 1 107 ? -12.626 0.003 5.842 1.00 97.25 107 TYR A CA 1
ATOM 859 C C . TYR A 1 107 ? -12.701 1.327 6.621 1.00 97.25 107 TYR A C 1
ATOM 861 O O . TYR A 1 107 ? -13.609 1.525 7.427 1.00 97.25 107 TYR A O 1
ATOM 869 N N . LEU A 1 108 ? -11.765 2.247 6.372 1.00 96.94 108 LEU A N 1
ATOM 870 C CA . LEU A 1 108 ? -11.793 3.601 6.932 1.00 96.94 108 LEU A CA 1
ATOM 871 C C . LEU A 1 108 ? -12.730 4.556 6.174 1.00 96.94 108 LEU A C 1
ATOM 873 O O . LEU A 1 108 ? -12.881 5.704 6.593 1.00 96.94 108 LEU A O 1
ATOM 877 N N . ASN A 1 109 ? -13.339 4.102 5.074 1.00 96.94 109 ASN A N 1
ATOM 878 C CA . ASN A 1 109 ? -14.152 4.899 4.158 1.00 96.94 109 ASN A CA 1
ATOM 879 C C . ASN A 1 109 ? -13.402 6.152 3.643 1.00 96.94 109 ASN A C 1
ATOM 881 O O . ASN A 1 109 ? -13.986 7.226 3.483 1.00 96.94 109 ASN A O 1
ATOM 885 N N . ASP A 1 110 ? -12.082 6.032 3.429 1.00 97.25 110 ASP A N 1
ATOM 886 C CA . ASP A 1 110 ? -11.216 7.104 2.918 1.00 97.25 110 ASP A CA 1
ATOM 887 C C . ASP A 1 110 ? -11.055 6.984 1.397 1.00 97.25 110 ASP A C 1
ATOM 889 O O . ASP A 1 110 ? -10.065 6.469 0.864 1.00 97.25 110 ASP A O 1
ATOM 893 N N . ASP A 1 111 ? -12.043 7.515 0.683 1.00 97.38 111 ASP A N 1
ATOM 894 C CA . ASP A 1 111 ? -12.069 7.519 -0.777 1.00 97.38 111 ASP A CA 1
ATOM 895 C C . ASP A 1 111 ? -10.842 8.192 -1.414 1.00 97.38 111 ASP A C 1
ATOM 897 O O . ASP A 1 111 ? -10.410 7.824 -2.511 1.00 97.38 111 ASP A O 1
ATOM 901 N N . GLN A 1 112 ? -10.290 9.224 -0.765 1.00 97.75 112 GLN A N 1
ATOM 902 C CA . GLN A 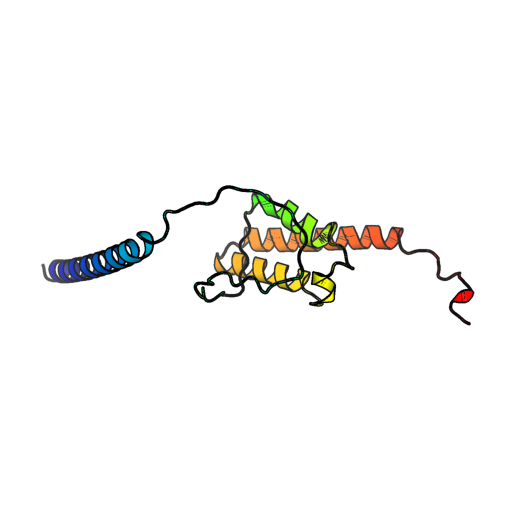1 112 ? -9.119 9.932 -1.282 1.00 97.75 112 GLN A CA 1
ATOM 903 C C . GLN A 1 112 ? -7.887 9.036 -1.221 1.00 97.75 112 GLN A C 1
ATOM 905 O O . GLN A 1 112 ? -7.098 9.017 -2.165 1.00 97.75 112 GLN A O 1
ATOM 910 N N . LYS A 1 113 ? -7.736 8.268 -0.141 1.00 97.62 113 LYS A N 1
ATOM 911 C CA . LYS A 1 113 ? -6.656 7.293 0.014 1.00 97.62 113 LYS A CA 1
ATOM 912 C C . LYS A 1 113 ? -6.792 6.134 -0.969 1.00 97.62 113 LYS A C 1
ATOM 914 O O . LYS A 1 113 ? -5.799 5.783 -1.600 1.00 97.62 113 LYS A O 1
ATOM 919 N N . VAL A 1 114 ? -8.005 5.618 -1.198 1.00 98.19 114 VAL A N 1
ATOM 920 C CA . VAL A 1 114 ? -8.258 4.598 -2.237 1.00 98.19 114 VAL A CA 1
ATOM 921 C C . VAL A 1 114 ? -7.860 5.119 -3.622 1.00 98.19 114 VAL A C 1
ATOM 923 O O . VAL A 1 114 ? -7.073 4.481 -4.326 1.00 98.19 114 VAL A O 1
ATOM 926 N N . ARG A 1 115 ? -8.348 6.306 -4.009 1.00 98.19 115 ARG A N 1
ATOM 927 C CA . ARG A 1 115 ? -8.025 6.921 -5.308 1.00 98.19 115 ARG A CA 1
ATOM 928 C C . ARG A 1 115 ? -6.530 7.179 -5.475 1.00 98.19 115 ARG A C 1
ATOM 930 O O . ARG A 1 115 ? -5.982 6.866 -6.534 1.00 98.19 115 ARG A O 1
ATOM 937 N N . SER A 1 116 ? -5.881 7.732 -4.450 1.00 98.19 116 SER A N 1
ATOM 938 C CA . SER A 1 116 ? -4.441 8.018 -4.458 1.00 98.19 116 SER A CA 1
ATOM 939 C C . SER A 1 116 ? -3.631 6.738 -4.645 1.00 98.19 116 SER A C 1
ATOM 941 O O . SER A 1 116 ? -2.855 6.641 -5.596 1.00 98.19 116 SER A O 1
ATOM 943 N N . LEU A 1 117 ? -3.896 5.711 -3.832 1.00 98.19 117 LEU A N 1
ATOM 944 C CA . LEU A 1 117 ? -3.173 4.443 -3.870 1.00 98.19 117 LEU A CA 1
ATOM 945 C C . LEU A 1 117 ? -3.284 3.750 -5.230 1.00 98.19 117 LEU A C 1
ATOM 947 O O . LEU A 1 117 ? -2.272 3.324 -5.792 1.00 98.19 117 LEU A O 1
ATOM 951 N N . LEU A 1 118 ? -4.498 3.655 -5.782 1.00 98.12 118 LEU A N 1
ATOM 952 C CA . LEU A 1 118 ? -4.730 3.039 -7.091 1.00 98.12 118 LEU A CA 1
ATOM 953 C C . LEU A 1 118 ? -4.039 3.826 -8.209 1.00 98.12 118 LEU A C 1
ATOM 955 O O . LEU A 1 118 ? -3.378 3.238 -9.066 1.00 98.12 118 LEU A O 1
ATOM 959 N N . THR A 1 119 ? -4.121 5.157 -8.173 1.00 98.06 119 THR A N 1
ATOM 960 C CA . THR A 1 119 ? -3.465 6.028 -9.158 1.00 98.06 119 THR A CA 1
ATOM 961 C C . THR A 1 119 ? -1.945 5.873 -9.107 1.00 98.06 119 THR A C 1
ATOM 963 O O . THR A 1 119 ? -1.304 5.655 -10.139 1.00 98.06 119 THR A O 1
ATOM 966 N N . SER A 1 120 ? -1.356 5.928 -7.911 1.00 97.69 120 SER A N 1
ATOM 967 C CA . SER A 1 120 ? 0.082 5.756 -7.699 1.00 97.69 120 SER A CA 1
ATOM 968 C C . SER A 1 120 ? 0.557 4.362 -8.123 1.00 97.69 120 SER A C 1
ATOM 970 O O . SER A 1 120 ? 1.605 4.239 -8.756 1.00 97.69 120 SER A O 1
ATOM 972 N N . THR A 1 121 ? -0.248 3.326 -7.868 1.00 97.56 121 THR A N 1
ATOM 973 C CA . THR A 1 121 ? 0.001 1.942 -8.302 1.00 97.56 121 THR A CA 1
ATOM 974 C C . THR A 1 121 ? 0.034 1.823 -9.824 1.00 97.56 121 THR A C 1
ATOM 976 O O . THR A 1 121 ? 1.024 1.350 -10.383 1.00 97.56 121 THR A O 1
ATOM 979 N N . ILE A 1 122 ? -1.004 2.311 -10.514 1.00 96.94 122 ILE A N 1
ATOM 980 C CA . ILE A 1 122 ? -1.088 2.288 -11.983 1.00 96.94 122 ILE A CA 1
ATOM 981 C C . ILE A 1 122 ? 0.107 3.022 -12.597 1.00 96.94 122 ILE A C 1
ATOM 983 O O . ILE A 1 122 ? 0.740 2.527 -13.531 1.00 96.94 122 ILE A O 1
ATOM 987 N N . ASN A 1 123 ? 0.446 4.195 -12.061 1.00 96.19 123 ASN A N 1
ATOM 988 C CA . ASN A 1 123 ? 1.576 4.982 -12.542 1.00 96.19 123 ASN A CA 1
ATOM 989 C C . ASN A 1 123 ? 2.920 4.293 -12.274 1.00 96.19 123 ASN A C 1
ATOM 991 O O . ASN A 1 123 ? 3.805 4.341 -13.129 1.00 96.19 123 ASN A O 1
ATOM 995 N N . GLY A 1 124 ? 3.074 3.629 -11.126 1.00 94.69 124 GLY A N 1
ATOM 996 C CA . GLY A 1 124 ? 4.251 2.824 -10.808 1.00 94.69 124 GLY A CA 1
ATOM 997 C C . GLY A 1 124 ? 4.453 1.683 -11.806 1.00 94.69 124 GLY A C 1
ATOM 998 O O . G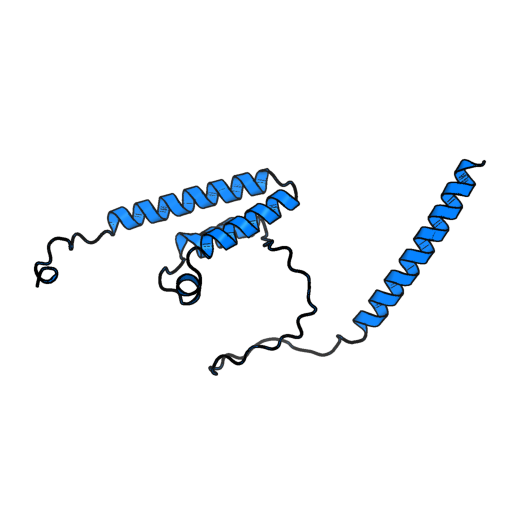LY A 1 124 ? 5.531 1.556 -12.383 1.00 94.69 124 GLY A O 1
ATOM 999 N N . ILE A 1 125 ? 3.394 0.924 -12.096 1.00 93.62 125 ILE A N 1
ATOM 1000 C CA . ILE A 1 125 ? 3.430 -0.177 -13.071 1.00 93.62 125 ILE A CA 1
ATOM 1001 C C . ILE A 1 125 ? 3.771 0.350 -14.471 1.00 93.62 125 ILE A C 1
ATOM 1003 O O . ILE A 1 125 ? 4.675 -0.170 -15.123 1.00 93.62 125 ILE A O 1
ATOM 1007 N N . LYS A 1 126 ? 3.113 1.429 -14.922 1.00 92.56 126 LYS A N 1
ATOM 1008 C CA . LYS A 1 126 ? 3.409 2.064 -16.220 1.00 92.56 126 LYS A CA 1
ATOM 1009 C C . LYS A 1 126 ? 4.882 2.465 -16.350 1.00 92.56 126 LYS A C 1
ATOM 1011 O O . LYS A 1 126 ? 5.457 2.303 -17.426 1.00 92.56 126 LYS A O 1
ATOM 1016 N N . LYS A 1 127 ? 5.500 2.974 -15.276 1.00 90.44 127 LYS A N 1
ATOM 1017 C CA . LYS A 1 127 ? 6.928 3.336 -15.265 1.00 90.44 127 LYS A CA 1
ATOM 1018 C C . LYS A 1 127 ? 7.827 2.120 -15.473 1.00 90.44 127 LYS A C 1
ATOM 1020 O O . LYS A 1 127 ? 8.713 2.185 -16.318 1.00 90.44 127 LYS A O 1
ATOM 1025 N N . ILE A 1 128 ? 7.579 1.023 -14.758 1.00 88.06 128 ILE A N 1
ATOM 1026 C CA . ILE A 1 128 ? 8.370 -0.212 -14.900 1.00 88.06 128 ILE A CA 1
ATOM 1027 C C . ILE A 1 128 ? 8.242 -0.768 -16.307 1.00 88.06 128 ILE A C 1
ATOM 1029 O O . ILE A 1 128 ? 9.250 -1.102 -16.918 1.00 88.06 128 ILE A O 1
ATOM 1033 N N . LEU A 1 129 ? 7.020 -0.813 -16.846 1.00 84.69 129 LEU A N 1
ATOM 1034 C CA . LEU A 1 129 ? 6.796 -1.316 -18.195 1.00 84.69 129 LEU A CA 1
ATOM 1035 C C . LEU A 1 129 ? 7.575 -0.486 -19.217 1.00 84.69 129 LEU A C 1
ATOM 1037 O O . LEU A 1 129 ? 8.309 -1.053 -20.020 1.00 84.69 129 LEU A O 1
ATOM 1041 N N . LYS A 1 130 ? 7.520 0.848 -19.127 1.00 80.88 130 LYS A N 1
ATOM 1042 C CA . LYS A 1 130 ? 8.280 1.737 -20.017 1.00 80.88 130 LYS A CA 1
ATOM 1043 C C . LYS A 1 130 ? 9.796 1.499 -19.953 1.00 80.88 130 LYS A C 1
ATOM 1045 O O . LYS A 1 130 ? 10.434 1.499 -20.999 1.00 80.88 130 LYS A O 1
ATOM 1050 N N . VAL A 1 131 ? 10.355 1.269 -18.761 1.00 73.62 131 VAL A N 1
ATOM 1051 C CA . VAL A 1 131 ? 11.782 0.931 -18.585 1.00 73.62 131 VAL A CA 1
ATOM 1052 C C . VAL A 1 131 ? 12.092 -0.465 -19.128 1.00 73.62 131 VAL A C 1
ATOM 1054 O O . VAL A 1 131 ? 13.095 -0.653 -19.811 1.00 73.62 131 VAL A O 1
ATOM 1057 N N . SER A 1 132 ? 11.215 -1.442 -18.892 1.00 62.09 132 SER A N 1
ATOM 1058 C CA . SER A 1 132 ? 11.398 -2.803 -19.398 1.00 62.09 132 SER A CA 1
ATOM 1059 C C . SER A 1 132 ? 11.363 -2.856 -20.923 1.00 62.09 132 SER A C 1
ATOM 1061 O O . SER A 1 132 ? 12.214 -3.517 -21.491 1.00 62.09 132 SER A O 1
ATOM 1063 N N . PHE A 1 133 ? 10.501 -2.081 -21.599 1.00 59.69 133 PHE A N 1
ATOM 1064 C CA . PHE A 1 133 ? 10.4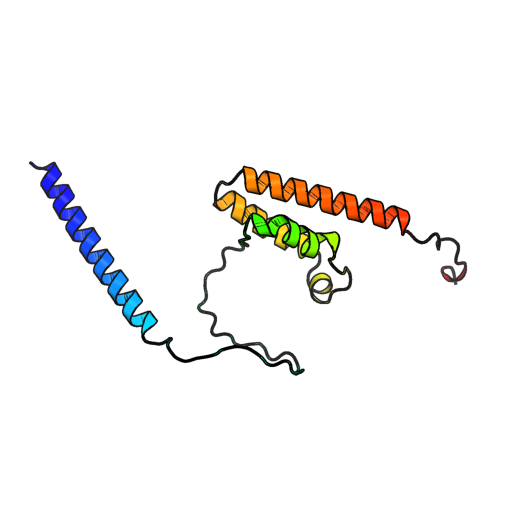93 -1.957 -23.065 1.00 59.69 133 PHE A CA 1
ATOM 1065 C C . PHE A 1 133 ? 11.811 -1.420 -23.633 1.00 59.69 133 PHE A C 1
ATOM 1067 O O . PHE A 1 133 ? 12.210 -1.846 -24.709 1.00 59.69 133 PHE A O 1
ATOM 1074 N N . SER A 1 134 ? 12.511 -0.537 -22.913 1.00 56.91 134 SER A N 1
ATOM 1075 C CA . SER A 1 134 ? 13.860 -0.095 -23.304 1.00 56.91 134 SER A CA 1
ATOM 1076 C C . SER A 1 134 ? 14.978 -1.070 -22.919 1.00 56.91 134 SER A C 1
ATOM 1078 O O . SER A 1 134 ? 16.071 -0.974 -23.464 1.00 56.91 134 SER A O 1
ATOM 1080 N N . SER A 1 135 ? 14.719 -1.984 -21.980 1.00 53.59 135 SER A N 1
ATOM 1081 C CA . SER A 1 135 ? 15.672 -2.985 -21.482 1.00 53.59 135 SER A CA 1
ATOM 1082 C C . SER A 1 135 ? 15.378 -4.406 -21.958 1.00 53.59 135 SER A C 1
ATOM 1084 O O . SER A 1 135 ? 16.070 -5.320 -21.514 1.00 53.59 135 SER A O 1
ATOM 1086 N N . PHE A 1 136 ? 14.387 -4.623 -22.832 1.00 48.44 136 PHE A N 1
ATOM 1087 C CA . PHE A 1 136 ? 14.223 -5.910 -23.499 1.00 48.44 136 PHE A CA 1
ATOM 1088 C C . PHE A 1 136 ? 15.504 -6.149 -24.295 1.00 48.44 136 PHE A C 1
ATOM 1090 O O . PHE A 1 136 ? 15.807 -5.354 -25.189 1.00 48.44 136 PHE A O 1
ATOM 1097 N N . PRO A 1 137 ? 16.291 -7.179 -23.950 1.00 46.59 137 PRO A N 1
ATOM 1098 C CA . PRO A 1 137 ? 17.479 -7.478 -24.711 1.00 46.59 137 PRO A CA 1
ATOM 1099 C C . PRO A 1 137 ? 17.038 -7.822 -26.129 1.00 46.59 137 PRO A C 1
ATOM 1101 O O . PRO A 1 137 ? 16.122 -8.617 -26.343 1.00 46.59 137 PRO A O 1
ATOM 1104 N N . SER A 1 138 ? 17.721 -7.231 -27.099 1.00 49.09 138 SER A N 1
ATOM 1105 C CA . SER A 1 138 ? 17.674 -7.599 -28.515 1.00 49.09 138 SER A CA 1
ATOM 1106 C C . SER A 1 138 ? 18.151 -9.044 -28.775 1.00 49.09 138 SER A C 1
ATOM 1108 O O . SER A 1 138 ? 18.307 -9.427 -29.929 1.00 49.09 138 SER A O 1
ATOM 1110 N N . ASP A 1 139 ? 18.348 -9.857 -27.732 1.00 48.22 139 ASP A N 1
ATOM 1111 C CA . ASP A 1 139 ? 18.921 -11.209 -27.749 1.00 48.22 139 ASP A CA 1
ATOM 1112 C C . ASP A 1 139 ? 17.899 -12.280 -28.172 1.00 48.22 139 ASP A C 1
ATOM 1114 O O . ASP A 1 139 ? 17.882 -13.404 -27.682 1.00 48.22 139 ASP A O 1
ATOM 1118 N N . LEU A 1 140 ? 17.038 -11.939 -29.131 1.00 51.03 140 LEU A N 1
ATOM 1119 C CA . LEU A 1 140 ? 16.387 -12.923 -30.002 1.00 51.03 140 LEU A CA 1
ATOM 1120 C C . LEU A 1 140 ? 17.252 -13.236 -31.240 1.00 51.03 140 LEU A C 1
ATOM 1122 O O . LEU A 1 140 ? 16.794 -13.923 -32.149 1.00 51.03 140 LEU A O 1
ATOM 1126 N N . SER A 1 141 ? 18.498 -12.748 -31.276 1.00 51.97 141 SER A N 1
ATOM 1127 C CA . SER A 1 141 ? 19.498 -13.052 -32.304 1.00 51.97 141 SER A CA 1
ATOM 1128 C C . SER A 1 141 ? 20.555 -14.075 -31.874 1.00 51.97 141 SER A C 1
ATOM 1130 O O . SER A 1 141 ? 21.446 -14.347 -32.674 1.00 51.97 141 SER A O 1
ATOM 1132 N N . ASP A 1 142 ? 20.476 -14.654 -30.668 1.00 47.56 142 ASP A N 1
ATOM 1133 C CA . ASP A 1 142 ? 21.422 -15.687 -30.231 1.00 47.56 142 ASP A CA 1
ATOM 1134 C C . ASP A 1 142 ? 21.061 -17.056 -30.845 1.00 47.56 142 ASP A C 1
ATOM 1136 O O . ASP A 1 142 ? 20.058 -17.666 -30.458 1.00 47.56 142 ASP A O 1
ATOM 1140 N N . PRO A 1 143 ? 21.868 -17.604 -31.781 1.00 50.91 143 PRO A N 1
ATOM 1141 C CA . PRO A 1 143 ? 21.556 -18.866 -32.460 1.00 50.91 143 PRO A CA 1
ATOM 1142 C C . PRO A 1 143 ? 21.665 -20.098 -31.547 1.00 50.91 143 PRO A C 1
ATOM 1144 O O . PRO A 1 143 ? 21.316 -21.201 -31.958 1.00 50.91 143 PRO A O 1
ATOM 1147 N N . LEU A 1 144 ? 22.156 -19.933 -30.315 1.00 56.84 144 LEU A N 1
ATOM 1148 C CA . LEU A 1 144 ? 22.400 -21.025 -29.369 1.00 56.84 144 LEU A CA 1
ATOM 1149 C C . LEU A 1 144 ? 21.141 -21.521 -28.645 1.00 56.84 144 LEU A C 1
ATOM 1151 O O . LEU A 1 144 ? 21.220 -22.505 -27.923 1.00 56.84 144 LEU A O 1
ATOM 1155 N N . PHE A 1 145 ? 19.985 -20.881 -28.837 1.00 51.56 145 PHE A N 1
ATOM 1156 C CA . PHE A 1 145 ? 18.724 -21.332 -28.234 1.00 51.56 145 PHE A CA 1
ATOM 1157 C C . PHE A 1 145 ? 17.975 -22.391 -29.065 1.00 51.56 145 PHE A C 1
ATOM 1159 O O . PHE A 1 145 ? 16.970 -22.929 -28.604 1.00 51.56 145 PHE A O 1
ATOM 1166 N N . TYR A 1 146 ? 18.447 -22.684 -30.284 1.00 52.59 146 TYR A N 1
ATOM 1167 C CA . TYR A 1 146 ? 17.864 -23.681 -31.194 1.00 52.59 146 TYR A CA 1
ATOM 1168 C C . TYR A 1 146 ? 18.682 -24.982 -31.305 1.00 52.59 146 TYR A C 1
ATOM 1170 O O . TYR A 1 146 ? 18.387 -25.795 -32.184 1.00 52.59 146 TYR A O 1
ATOM 1178 N N . LEU A 1 147 ? 19.679 -25.194 -30.435 1.00 47.78 147 LEU A N 1
ATOM 1179 C CA . LEU A 1 147 ? 20.394 -26.471 -30.309 1.00 47.78 147 LEU A CA 1
ATOM 1180 C C . LEU A 1 147 ? 20.097 -27.160 -28.975 1.00 47.78 147 LEU A C 1
ATOM 1182 O O . LEU A 1 147 ? 20.179 -26.475 -27.932 1.00 47.78 147 LEU A O 1
#